Protein AF-A0A7C0YG17-F1 (afdb_monomer_lite)

Structure (mmCIF, N/CA/C/O backbone):
data_AF-A0A7C0YG17-F1
#
_entry.id   AF-A0A7C0YG17-F1
#
loop_
_atom_site.group_PDB
_atom_site.id
_atom_site.type_symbol
_atom_site.label_atom_id
_atom_site.label_alt_id
_atom_site.label_comp_id
_atom_site.label_asym_id
_atom_site.label_entity_id
_atom_site.label_seq_id
_atom_site.pdbx_PDB_ins_code
_atom_site.Cartn_x
_atom_site.Cartn_y
_atom_site.Cartn_z
_atom_site.occupancy
_atom_site.B_iso_or_equiv
_atom_site.auth_seq_id
_atom_site.auth_comp_id
_atom_site.auth_asym_id
_atom_site.auth_atom_id
_atom_site.pdbx_PDB_model_num
ATOM 1 N N . MET A 1 1 ? -10.405 10.440 29.185 1.00 51.88 1 MET A N 1
ATOM 2 C CA . MET A 1 1 ? -11.305 10.230 28.024 1.00 51.88 1 MET A CA 1
ATOM 3 C C . MET A 1 1 ? -10.783 9.037 27.235 1.00 51.88 1 MET A C 1
ATOM 5 O O . MET A 1 1 ? -9.592 9.001 26.963 1.00 51.88 1 MET A O 1
ATOM 9 N N . LYS A 1 2 ? -11.614 8.031 26.935 1.00 64.50 2 LYS A N 1
ATOM 10 C CA . LYS A 1 2 ? -11.194 6.828 26.193 1.00 64.50 2 LYS A CA 1
ATOM 11 C C . LYS A 1 2 ? -11.243 7.164 24.693 1.00 64.50 2 LYS A C 1
ATOM 13 O O . LYS A 1 2 ? -12.336 7.305 24.153 1.00 64.50 2 LYS A O 1
ATOM 18 N N . LYS A 1 3 ? -10.092 7.391 24.042 1.00 73.50 3 LYS A N 1
ATOM 19 C CA . LYS A 1 3 ? -10.042 7.599 22.581 1.00 73.50 3 LYS A CA 1
ATOM 20 C C . LYS A 1 3 ? -10.364 6.255 21.924 1.00 73.50 3 LYS A C 1
ATOM 22 O O . LYS A 1 3 ? -9.672 5.272 22.177 1.00 73.50 3 LYS A O 1
ATOM 27 N N . THR A 1 4 ? -11.440 6.200 21.144 1.00 82.19 4 THR A N 1
ATOM 28 C CA . THR A 1 4 ? -11.769 5.007 20.353 1.00 82.19 4 THR A CA 1
ATOM 29 C C . THR A 1 4 ? -10.799 4.953 19.183 1.00 82.19 4 THR A C 1
ATOM 31 O O . THR A 1 4 ? -10.732 5.903 18.407 1.00 82.19 4 THR A O 1
ATOM 34 N N . VAL A 1 5 ? -10.025 3.876 19.088 1.00 85.88 5 VAL A N 1
ATOM 35 C CA . VAL A 1 5 ? -9.112 3.638 17.967 1.00 85.88 5 VAL A CA 1
ATOM 36 C C . VAL A 1 5 ? -9.895 2.900 16.887 1.00 85.88 5 VAL A C 1
ATOM 38 O O . VAL A 1 5 ? -10.480 1.853 17.167 1.00 85.88 5 VAL A O 1
ATOM 41 N N . LYS A 1 6 ? -9.943 3.454 15.673 1.00 89.19 6 LYS A N 1
ATOM 42 C CA . LYS A 1 6 ? -10.471 2.748 14.503 1.00 89.19 6 LYS A CA 1
ATOM 43 C C . LYS A 1 6 ? -9.329 1.962 13.875 1.00 89.19 6 LYS A C 1
ATOM 45 O O . LYS A 1 6 ? -8.284 2.539 13.600 1.00 89.19 6 LYS A O 1
ATOM 50 N N . ILE A 1 7 ? -9.541 0.668 13.671 1.00 94.94 7 ILE A N 1
ATOM 51 C CA . ILE A 1 7 ? -8.606 -0.186 12.943 1.00 94.94 7 ILE A CA 1
ATOM 52 C C . ILE A 1 7 ? -9.166 -0.392 11.542 1.00 94.94 7 ILE A C 1
ATOM 54 O O . ILE A 1 7 ? -10.315 -0.809 11.386 1.00 94.94 7 ILE A O 1
ATOM 58 N N . VAL A 1 8 ? -8.363 -0.072 10.535 1.00 95.81 8 VAL A N 1
ATOM 59 C CA . VAL A 1 8 ? -8.658 -0.332 9.127 1.00 95.81 8 VAL A CA 1
ATOM 60 C C . VAL A 1 8 ? -7.792 -1.493 8.677 1.00 95.81 8 VAL A C 1
ATOM 62 O O . VAL A 1 8 ? -6.582 -1.476 8.887 1.00 95.81 8 VAL A O 1
ATOM 65 N N . GLN A 1 9 ? -8.408 -2.483 8.038 1.00 97.19 9 GLN A N 1
ATOM 66 C CA . GLN A 1 9 ? -7.696 -3.589 7.411 1.00 97.19 9 GLN A CA 1
ATOM 67 C C . GLN A 1 9 ? -7.743 -3.430 5.894 1.00 97.19 9 GLN A C 1
ATOM 69 O O . GLN A 1 9 ? -8.822 -3.342 5.304 1.00 97.19 9 GLN A O 1
ATOM 74 N N . LEU A 1 10 ? -6.575 -3.409 5.261 1.00 96.69 10 LEU A N 1
ATOM 75 C CA . LEU A 1 10 ? -6.440 -3.414 3.814 1.00 96.69 10 LEU A CA 1
ATOM 76 C C . LEU A 1 10 ? -6.072 -4.828 3.353 1.00 96.69 10 LEU A C 1
ATOM 78 O O . LEU A 1 10 ? -5.030 -5.359 3.732 1.00 96.69 10 LEU A O 1
ATOM 82 N N . VAL A 1 11 ? -6.940 -5.438 2.544 1.00 97.62 11 VAL A N 1
ATOM 83 C CA . VAL A 1 11 ? -6.758 -6.805 2.034 1.00 97.62 11 VAL A CA 1
ATOM 84 C C . VAL A 1 11 ? -6.346 -6.756 0.568 1.00 97.62 11 VAL A C 1
ATOM 86 O O . VAL A 1 11 ? -7.090 -6.275 -0.290 1.00 97.62 11 VAL A O 1
ATOM 89 N N . HIS A 1 12 ? -5.169 -7.291 0.259 1.00 97.44 12 HIS A N 1
ATOM 90 C CA . HIS A 1 12 ? -4.627 -7.280 -1.093 1.00 97.44 12 HIS A CA 1
ATOM 91 C C . HIS A 1 12 ? -5.083 -8.502 -1.893 1.00 97.44 12 HIS A C 1
ATOM 93 O O . HIS A 1 12 ? -4.517 -9.591 -1.802 1.00 97.44 12 HIS A O 1
ATOM 99 N N . ILE A 1 13 ? -6.102 -8.318 -2.732 1.00 97.50 13 ILE A N 1
ATOM 100 C CA . ILE A 1 13 ? -6.668 -9.407 -3.546 1.00 97.50 13 ILE A CA 1
ATOM 101 C C . ILE A 1 13 ? -5.728 -9.815 -4.697 1.00 97.50 13 ILE A C 1
ATOM 103 O O . ILE A 1 13 ? -5.645 -10.992 -5.056 1.00 97.50 13 ILE A O 1
ATOM 107 N N . GLN A 1 14 ? -5.011 -8.850 -5.284 1.00 95.56 14 GLN A N 1
ATOM 108 C CA . GLN A 1 14 ? -4.078 -9.042 -6.400 1.00 95.56 14 GLN A CA 1
ATOM 109 C C . GLN A 1 14 ? -2.925 -8.028 -6.343 1.00 95.56 14 GLN A C 1
ATOM 111 O O . GLN A 1 14 ? -3.005 -7.022 -5.638 1.00 95.56 14 GLN A O 1
ATOM 116 N N . GLY A 1 15 ? -1.872 -8.276 -7.129 1.00 93.88 15 GLY A N 1
ATOM 117 C CA . GLY A 1 15 ? -0.719 -7.384 -7.256 1.00 93.88 15 GLY A CA 1
ATOM 118 C C . GLY A 1 15 ? 0.462 -7.759 -6.349 1.00 93.88 15 GLY A C 1
ATOM 119 O O . GLY A 1 15 ? 0.528 -8.896 -5.881 1.00 93.88 15 GLY A O 1
ATOM 120 N N . PRO A 1 16 ? 1.402 -6.823 -6.115 1.00 95.56 16 PRO A N 1
ATOM 121 C CA . PRO A 1 16 ? 2.672 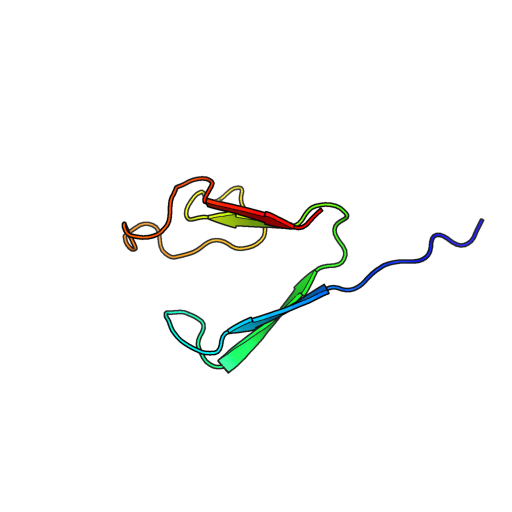-7.091 -5.429 1.00 95.56 16 PRO A CA 1
ATOM 122 C C . PRO A 1 16 ? 2.533 -7.653 -4.012 1.00 95.56 16 PRO A C 1
ATOM 124 O O . PRO A 1 16 ? 3.354 -8.457 -3.598 1.00 95.56 16 PRO A O 1
ATOM 127 N N . PHE A 1 17 ? 1.474 -7.260 -3.305 1.00 96.56 17 PHE A N 1
ATOM 128 C CA . PHE A 1 17 ? 1.198 -7.670 -1.924 1.00 96.56 17 PHE A CA 1
ATOM 129 C C . PHE A 1 17 ? 0.092 -8.729 -1.843 1.00 96.56 17 PHE A C 1
ATOM 131 O O . PHE A 1 17 ? -0.586 -8.848 -0.829 1.00 96.56 17 PHE A O 1
ATOM 138 N N . LYS A 1 18 ? -0.193 -9.452 -2.935 1.00 97.88 18 LYS A N 1
ATOM 139 C CA . LYS A 1 18 ? -1.318 -10.397 -2.994 1.00 97.88 18 LYS A CA 1
ATOM 140 C C . LYS A 1 18 ? -1.310 -11.363 -1.803 1.00 97.88 18 LYS A C 1
ATOM 142 O O . LYS A 1 18 ? -0.349 -12.096 -1.599 1.00 97.88 18 LYS A O 1
ATOM 147 N N . GLY A 1 19 ? -2.444 -11.437 -1.110 1.00 97.50 19 GLY A N 1
ATOM 148 C CA . GLY A 1 19 ? -2.650 -12.302 0.051 1.00 97.50 19 GLY A CA 1
ATOM 149 C C . GLY A 1 19 ? -2.245 -11.668 1.381 1.00 97.50 19 GLY A C 1
ATOM 150 O O . GLY A 1 19 ? -2.579 -12.223 2.424 1.00 97.50 19 GLY A O 1
ATOM 151 N N . GLU A 1 20 ? -1.585 -10.510 1.368 1.00 98.00 20 GLU A N 1
ATOM 152 C CA . GLU A 1 20 ? -1.289 -9.765 2.586 1.00 98.00 20 GLU A CA 1
ATOM 153 C C . GLU A 1 20 ? -2.529 -9.031 3.109 1.00 98.00 20 GLU A C 1
ATOM 155 O O . GLU A 1 20 ? -3.379 -8.544 2.352 1.00 98.00 20 GLU A O 1
ATOM 160 N N . ILE A 1 21 ? -2.596 -8.939 4.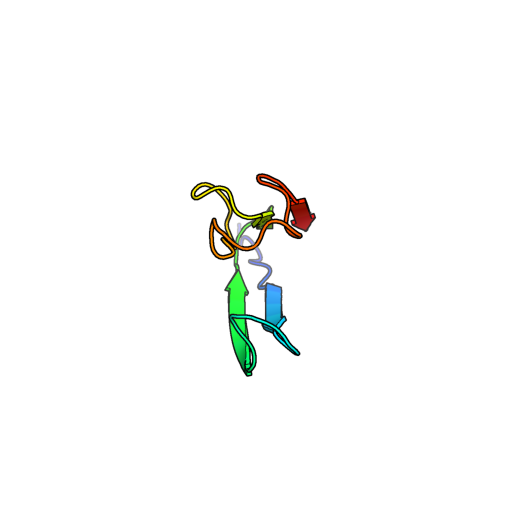436 1.00 97.38 21 ILE A N 1
ATOM 161 C CA . ILE A 1 21 ? -3.549 -8.117 5.175 1.00 97.38 21 ILE A CA 1
ATOM 162 C C . ILE A 1 21 ? -2.720 -7.133 5.991 1.00 97.38 21 ILE A C 1
ATOM 164 O O . ILE A 1 21 ? -1.883 -7.548 6.791 1.00 97.38 21 ILE A O 1
ATOM 168 N N . GLN A 1 22 ? -2.945 -5.842 5.777 1.00 96.88 22 GLN A N 1
ATOM 169 C CA . GLN A 1 22 ? -2.249 -4.774 6.486 1.00 96.88 22 GLN A CA 1
ATOM 170 C C . GLN A 1 22 ? -3.231 -4.027 7.380 1.00 96.88 22 GLN A C 1
ATOM 172 O O . GLN A 1 22 ? -4.347 -3.722 6.959 1.00 96.88 22 GLN A O 1
ATOM 177 N N . GLU A 1 23 ? -2.823 -3.741 8.612 1.00 96.94 23 GLU A N 1
ATOM 178 C CA . GLU A 1 23 ? -3.656 -3.048 9.592 1.00 96.94 23 GLU A CA 1
ATOM 179 C C . GLU A 1 23 ? -3.112 -1.654 9.875 1.00 96.94 23 GLU A C 1
ATOM 181 O O . GLU A 1 23 ? -1.925 -1.475 10.144 1.00 96.94 23 GLU A O 1
ATOM 186 N N . PHE A 1 24 ? -4.008 -0.673 9.872 1.00 96.38 24 PHE A N 1
ATOM 187 C CA . PHE A 1 24 ? -3.690 0.716 10.161 1.00 96.38 24 PHE A CA 1
ATOM 188 C C . PHE A 1 24 ? -4.593 1.234 11.279 1.00 96.38 24 PHE A C 1
ATOM 190 O O . PHE A 1 24 ? -5.798 0.979 11.294 1.00 96.38 24 PHE A O 1
ATOM 197 N N . ALA A 1 25 ? -4.003 1.994 12.202 1.00 94.81 25 ALA A N 1
ATOM 198 C CA . ALA A 1 25 ? -4.703 2.695 13.284 1.00 94.81 25 ALA A CA 1
ATOM 199 C C . ALA A 1 25 ? -4.651 4.229 13.119 1.00 94.81 25 ALA A C 1
ATOM 201 O O . ALA A 1 25 ? -4.971 4.975 14.046 1.00 94.81 25 ALA A O 1
ATOM 202 N N . GLU A 1 26 ? -4.181 4.690 11.958 1.00 91.94 26 GLU A N 1
ATOM 203 C CA . GLU A 1 26 ? -4.014 6.098 11.601 1.00 91.94 26 GLU A CA 1
ATOM 204 C C . GLU A 1 26 ? -5.355 6.731 11.209 1.00 91.94 26 GLU A C 1
ATOM 206 O O . GLU A 1 26 ? -6.193 6.094 10.575 1.00 91.94 26 GLU A O 1
ATOM 211 N N . ASP A 1 27 ? -5.532 8.015 11.535 1.00 91.69 27 ASP A N 1
ATOM 212 C CA . ASP A 1 27 ? -6.717 8.789 11.134 1.00 91.69 27 ASP A CA 1
ATOM 213 C C . ASP A 1 27 ? -6.748 9.062 9.613 1.00 91.69 27 ASP A C 1
ATOM 215 O O . ASP A 1 27 ? -7.802 9.345 9.053 1.00 91.69 27 ASP A O 1
ATOM 219 N N . LYS A 1 28 ? -5.594 8.980 8.941 1.00 95.06 28 LYS A N 1
ATOM 220 C CA . LYS A 1 28 ? -5.452 9.131 7.492 1.00 95.06 28 LYS A CA 1
ATOM 221 C C . LYS A 1 28 ? -4.440 8.122 6.973 1.00 95.06 28 LYS A C 1
ATOM 223 O O . LYS A 1 28 ? -3.276 8.188 7.351 1.00 95.06 28 LYS A O 1
ATOM 228 N N . ILE A 1 29 ? -4.864 7.249 6.067 1.00 97.62 29 ILE A N 1
ATOM 229 C CA . ILE A 1 29 ? -4.000 6.228 5.462 1.00 97.62 29 ILE A CA 1
ATOM 230 C C . ILE A 1 29 ? -3.679 6.676 4.046 1.00 97.62 29 ILE A C 1
ATOM 232 O O . ILE A 1 29 ? -4.578 6.822 3.219 1.00 97.62 29 ILE A O 1
ATOM 236 N N . THR A 1 30 ? -2.402 6.912 3.758 1.00 98.38 30 THR A N 1
ATOM 237 C CA . THR A 1 30 ? -1.957 7.346 2.427 1.00 98.38 30 THR A CA 1
ATOM 238 C C . THR A 1 30 ? -1.430 6.167 1.621 1.00 98.38 30 THR A C 1
ATOM 240 O O . THR A 1 30 ? -0.710 5.317 2.139 1.00 98.38 30 THR A O 1
ATOM 243 N N . ILE A 1 31 ? -1.785 6.111 0.340 1.00 98.44 31 ILE A N 1
ATOM 244 C CA . ILE A 1 31 ? -1.447 5.009 -0.561 1.00 98.44 31 ILE A CA 1
ATOM 245 C C . ILE A 1 31 ? -0.730 5.589 -1.778 1.00 98.44 31 ILE A C 1
ATOM 247 O O . ILE A 1 31 ? -1.230 6.519 -2.416 1.00 98.44 31 ILE A O 1
ATOM 251 N N . GLY A 1 32 ? 0.430 5.047 -2.136 1.00 98.25 32 GLY A N 1
ATOM 252 C CA . GLY A 1 32 ? 1.191 5.519 -3.291 1.00 98.25 32 GLY A CA 1
ATOM 253 C C . GLY A 1 32 ? 2.522 4.802 -3.455 1.00 98.25 32 GLY A C 1
ATOM 254 O O . GLY A 1 32 ? 2.790 3.831 -2.765 1.00 98.25 32 GLY A O 1
ATOM 255 N N . ARG A 1 33 ? 3.366 5.264 -4.382 1.00 97.69 33 ARG A N 1
ATOM 256 C CA . ARG A 1 33 ? 4.758 4.779 -4.538 1.00 97.69 33 ARG A CA 1
ATOM 257 C C . ARG A 1 33 ? 5.813 5.718 -3.945 1.00 97.69 33 ARG A C 1
ATOM 259 O O . ARG A 1 33 ? 7.008 5.541 -4.161 1.00 97.69 33 ARG A O 1
ATOM 266 N N . ASN A 1 34 ? 5.379 6.780 -3.271 1.00 97.75 34 ASN A N 1
ATOM 267 C CA . ASN A 1 34 ? 6.253 7.641 -2.486 1.00 97.75 34 ASN A CA 1
ATOM 268 C C . ASN A 1 34 ? 6.579 6.937 -1.156 1.00 97.75 34 ASN A C 1
ATOM 270 O O . ASN A 1 34 ? 5.637 6.539 -0.476 1.00 97.75 34 ASN A O 1
ATOM 274 N N . PRO A 1 35 ? 7.859 6.831 -0.746 1.00 97.06 35 PRO A N 1
ATOM 275 C CA . PRO A 1 35 ? 8.249 6.229 0.533 1.00 97.06 35 PRO A CA 1
ATOM 276 C C . PRO A 1 35 ? 7.613 6.855 1.780 1.00 97.06 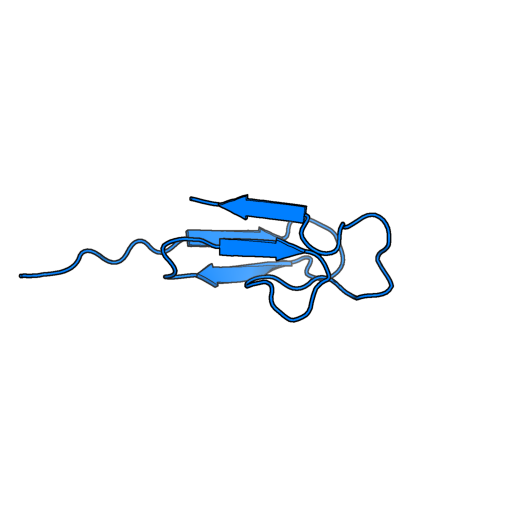35 PRO A C 1
ATOM 278 O O . PRO A 1 35 ? 7.690 6.276 2.856 1.00 97.06 35 PRO A O 1
ATOM 281 N N . SER A 1 36 ? 7.022 8.048 1.662 1.00 97.25 36 SER A N 1
ATOM 282 C CA . SER A 1 36 ? 6.297 8.689 2.759 1.00 97.25 36 SER A CA 1
ATOM 283 C C . SER A 1 36 ? 4.846 8.214 2.923 1.00 97.25 36 SER A C 1
ATOM 285 O O . SER A 1 36 ? 4.160 8.734 3.798 1.00 97.25 36 SER A O 1
ATOM 287 N N . CYS A 1 37 ? 4.334 7.329 2.059 1.00 98.06 37 CYS A N 1
ATOM 288 C CA . CYS A 1 37 ? 2.964 6.823 2.158 1.00 98.06 37 CYS A 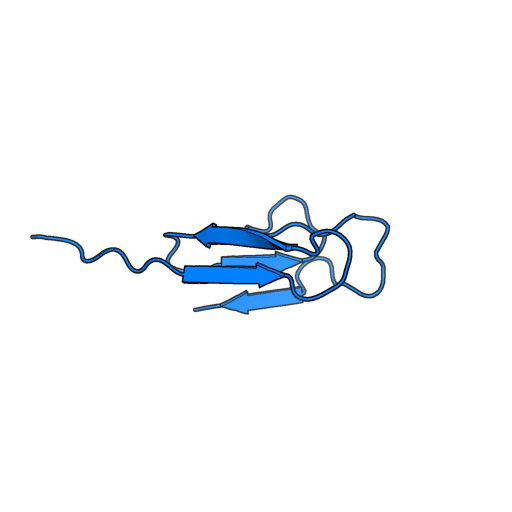CA 1
ATOM 289 C C . CYS A 1 37 ? 2.838 5.703 3.201 1.00 98.06 37 CYS A C 1
ATOM 291 O O . CYS A 1 37 ? 3.730 4.863 3.311 1.00 98.06 37 CYS A O 1
ATOM 293 N N . SER A 1 38 ? 1.695 5.643 3.895 1.00 97.56 38 SER A N 1
ATOM 294 C CA . SER A 1 38 ? 1.371 4.581 4.862 1.00 97.56 38 SER A CA 1
ATOM 295 C C . SER A 1 38 ? 1.444 3.195 4.197 1.00 97.56 38 SER A C 1
ATOM 297 O O . SER A 1 38 ? 2.087 2.291 4.719 1.00 97.56 38 SER A O 1
ATOM 299 N N . LEU A 1 39 ? 0.865 3.052 2.996 1.00 97.31 39 LEU A N 1
ATOM 300 C CA . LEU A 1 39 ? 1.100 1.927 2.088 1.00 97.31 39 LEU A CA 1
ATOM 301 C C . LEU A 1 39 ? 1.932 2.391 0.892 1.00 97.31 39 LEU A C 1
ATOM 303 O O . LEU A 1 39 ? 1.460 3.156 0.043 1.00 97.31 39 LEU A O 1
ATOM 307 N N . THR A 1 40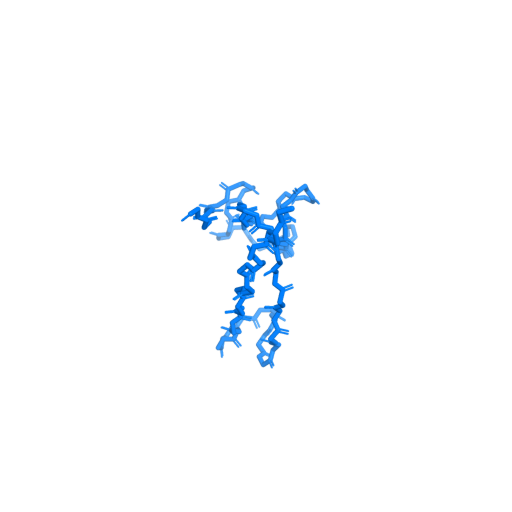 ? 3.155 1.871 0.809 1.00 98.25 40 THR A N 1
ATOM 308 C CA . THR A 1 40 ? 4.090 2.159 -0.279 1.00 98.25 40 THR A CA 1
ATOM 309 C C . THR A 1 40 ? 4.173 0.990 -1.262 1.00 98.25 40 THR A C 1
ATOM 311 O O . THR A 1 40 ? 4.664 -0.084 -0.927 1.00 98.25 40 THR A O 1
ATOM 314 N N . PHE A 1 41 ? 3.730 1.204 -2.499 1.00 97.69 41 PHE A N 1
ATOM 315 C CA . PHE A 1 41 ? 3.945 0.284 -3.618 1.00 97.69 41 PHE A CA 1
ATOM 316 C C . PHE A 1 41 ? 5.369 0.398 -4.187 1.00 97.69 41 PHE A C 1
ATOM 318 O O . PHE A 1 41 ? 5.993 1.455 -4.047 1.00 97.69 41 PHE A O 1
ATOM 325 N N . PRO A 1 42 ? 5.876 -0.649 -4.875 1.00 96.88 42 PRO A N 1
ATOM 326 C CA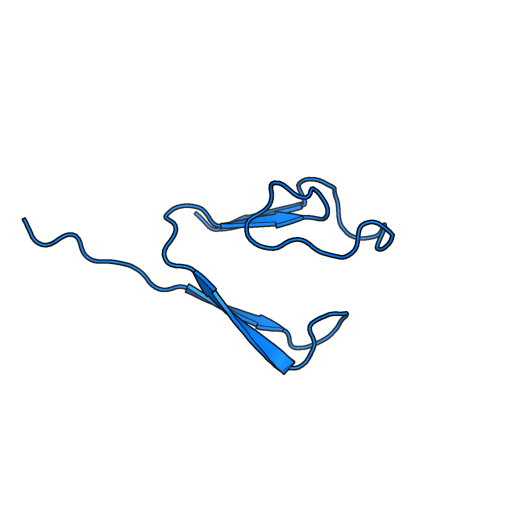 . PRO A 1 42 ? 7.190 -0.618 -5.511 1.00 96.88 42 PRO A CA 1
ATOM 327 C C . PRO A 1 42 ? 7.392 0.621 -6.405 1.00 96.88 42 PRO A C 1
ATOM 329 O O . PRO A 1 42 ? 6.475 1.011 -7.137 1.00 96.88 42 PRO A O 1
ATOM 332 N N . PRO A 1 43 ? 8.574 1.263 -6.367 1.00 94.88 43 PRO A N 1
ATOM 333 C CA . PRO A 1 43 ? 8.812 2.541 -7.045 1.00 94.88 43 PRO A CA 1
ATOM 334 C C . PRO A 1 43 ? 8.757 2.444 -8.579 1.00 94.88 43 PRO A C 1
ATOM 336 O O . PRO A 1 43 ? 8.480 3.448 -9.248 1.00 94.88 43 PRO A O 1
ATOM 339 N N . ASP A 1 44 ? 9.005 1.250 -9.116 1.00 95.19 44 ASP A N 1
ATOM 340 C CA . ASP A 1 44 ? 8.968 0.872 -10.530 1.00 95.19 44 ASP A CA 1
ATOM 341 C C . ASP A 1 44 ? 7.552 0.544 -11.038 1.00 95.19 44 ASP A C 1
ATOM 343 O O . ASP A 1 44 ? 7.321 0.520 -12.249 1.00 95.19 44 ASP A O 1
ATOM 347 N N . LEU A 1 45 ? 6.569 0.390 -10.142 1.00 96.31 45 LEU A N 1
ATOM 348 C CA . LEU A 1 45 ? 5.169 0.167 -10.500 1.00 96.31 45 LEU A CA 1
ATOM 349 C C . LEU A 1 45 ? 4.500 1.479 -10.951 1.00 96.31 45 LEU A C 1
ATOM 351 O O . LEU A 1 45 ? 3.714 2.098 -10.233 1.00 96.31 45 LEU A O 1
ATOM 355 N N . ALA A 1 46 ? 4.815 1.913 -12.174 1.00 95.12 46 ALA A N 1
ATOM 356 C CA . ALA A 1 46 ? 4.452 3.230 -12.708 1.00 95.12 46 ALA A CA 1
ATOM 357 C C . ALA A 1 46 ? 2.939 3.494 -12.847 1.00 95.12 46 ALA A C 1
ATOM 359 O O . ALA A 1 46 ? 2.541 4.653 -12.954 1.00 95.12 46 ALA A O 1
ATOM 360 N N . ILE A 1 47 ? 2.100 2.450 -12.815 1.00 96.62 47 ILE A N 1
ATOM 361 C CA . ILE A 1 47 ? 0.634 2.586 -12.791 1.00 96.62 47 ILE A CA 1
ATOM 362 C C . ILE A 1 47 ? 0.129 3.227 -11.485 1.00 96.62 47 ILE A C 1
ATOM 364 O O . ILE A 1 47 ? -0.952 3.810 -11.460 1.00 96.62 47 ILE A O 1
ATOM 368 N N . VAL A 1 48 ? 0.924 3.174 -10.410 1.00 97.88 48 VAL A N 1
ATOM 369 C CA . VAL A 1 48 ? 0.620 3.826 -9.133 1.00 97.88 48 VAL A CA 1
ATOM 370 C C . VAL A 1 48 ? 1.292 5.202 -9.086 1.00 97.88 48 VAL A C 1
ATOM 372 O O . VAL A 1 48 ? 2.495 5.361 -9.309 1.00 97.88 48 VAL A O 1
ATOM 375 N N . SER A 1 49 ? 0.519 6.241 -8.776 1.00 98.25 49 SER A N 1
ATOM 376 C CA . SER A 1 49 ? 1.048 7.601 -8.595 1.00 98.25 49 SER A CA 1
ATOM 377 C C . SER A 1 49 ? 1.895 7.702 -7.321 1.00 98.25 49 SER A C 1
ATOM 379 O O . SER A 1 49 ? 1.716 6.935 -6.378 1.00 98.25 49 SER A O 1
ATOM 381 N N . ARG A 1 50 ? 2.813 8.679 -7.252 1.00 97.81 50 ARG A N 1
ATOM 382 C CA . ARG A 1 50 ? 3.632 8.919 -6.042 1.00 97.81 50 ARG A CA 1
ATOM 383 C C . ARG A 1 50 ? 2.760 9.075 -4.792 1.00 97.81 50 ARG A C 1
ATOM 385 O O . ARG A 1 50 ? 2.975 8.354 -3.833 1.00 97.81 50 ARG A O 1
ATOM 392 N N . ASN A 1 51 ? 1.739 9.924 -4.868 1.00 98.00 51 ASN A N 1
ATOM 393 C CA . ASN A 1 51 ? 0.662 10.017 -3.883 1.00 98.00 51 ASN A CA 1
ATOM 394 C C . ASN A 1 51 ? -0.627 9.667 -4.635 1.00 98.00 51 ASN A C 1
ATOM 396 O O . ASN A 1 51 ? -1.067 10.456 -5.469 1.00 98.00 51 ASN A O 1
ATOM 400 N N . HIS A 1 52 ? -1.138 8.450 -4.474 1.00 98.25 52 HIS A N 1
ATOM 401 C CA . HIS A 1 52 ? -2.166 7.898 -5.359 1.00 98.25 52 HIS A CA 1
ATOM 402 C C . HIS A 1 52 ? -3.576 8.044 -4.796 1.00 98.25 52 HIS A C 1
ATOM 404 O O . HIS A 1 52 ? -4.468 8.482 -5.517 1.00 98.25 52 HIS A O 1
ATOM 410 N N . ALA A 1 53 ? -3.766 7.702 -3.526 1.00 98.19 53 ALA A N 1
ATOM 411 C CA . ALA A 1 53 ? -5.056 7.777 -2.858 1.00 98.19 53 ALA A CA 1
ATOM 412 C C . ALA A 1 53 ? -4.881 7.974 -1.349 1.00 98.19 53 ALA A C 1
ATOM 414 O O . ALA A 1 53 ? -3.790 7.791 -0.801 1.00 98.19 53 ALA A O 1
ATOM 415 N N . GLU A 1 54 ? -5.974 8.319 -0.679 1.00 97.94 54 GLU A N 1
ATOM 416 C CA . GLU A 1 54 ? -6.050 8.377 0.776 1.00 97.94 54 GLU A CA 1
ATOM 417 C C . GLU A 1 54 ? -7.395 7.857 1.283 1.00 97.94 54 GLU A C 1
ATOM 419 O O . GLU A 1 54 ? -8.410 7.964 0.594 1.00 97.94 54 GLU A O 1
ATOM 424 N N . ILE A 1 55 ? -7.379 7.293 2.489 1.00 96.50 55 ILE A N 1
ATOM 425 C CA . ILE A 1 55 ? -8.566 6.917 3.262 1.00 96.50 55 ILE A CA 1
ATOM 426 C C . ILE A 1 55 ? -8.624 7.863 4.469 1.00 96.50 55 ILE A C 1
ATOM 428 O O . ILE A 1 55 ? -7.627 7.964 5.190 1.00 96.50 55 ILE A O 1
ATOM 432 N N . VAL A 1 56 ? -9.758 8.554 4.653 1.00 91.88 56 VAL A N 1
ATOM 433 C CA . VAL A 1 56 ? -10.033 9.557 5.708 1.00 91.88 56 VAL A CA 1
ATOM 434 C C . VAL A 1 56 ? -11.384 9.323 6.380 1.00 91.88 56 VAL A C 1
ATOM 436 O O . VAL A 1 56 ? -12.270 8.728 5.723 1.00 91.88 56 VAL A O 1
#

Foldseek 3Di:
DDDDFDKDWDAACDDPQHRDIDIDRDPKAWDFCAPPGNHHDPVPPVVTHNGRDMDD

Sequence (56 aa):
MKKTVKIVQLVHIQGPFKGEIQEFAEDKITIGRNPSCSLTFPPDLAIVSRNHAEIV

Secondary structure (DSSP, 8-state):
--PPPPPEEEE--SSTTTT-EEEE--SSEEEESSTTSSEE--TT-TTS-SS-EEE-

pLDDT: mean 94.31, std 8.22, range [51.88, 98.44]

Radius of gyration: 12.59 Å; chains: 1; bounding box: 21×22×41 Å